Protein AF-A0A0F6W746-F1 (afdb_monomer_lite)

Foldseek 3Di:
DDVVLLCLLVVLLVLLVVLQVQLVVQLVVLVVVPNVSNVVSVVSNVSNVVSVVSNLVSVLVLQLVLQVLQDQVLQQFPPPGHDHSVNLSVLCVDPPCNLVSQLRSLLSSQRSLQVLCVVLVQPQHQPSVLSNVLSVLCVDPPSVSPPNSVSVSVSSVSSVVSSVSSVVSVVVVVVVVD

Radius of gyration: 19.68 Å; chains: 1; bounding box: 49×33×62 Å

Sequence (178 aa):
MNARIKYFFVGSYVATYAFAFAGGIAAAVLGEIDRDLEIVGTVILLPALPAMIGWFGCALWWVYDAWSSIPEEHREAPLVGRVTPAVAVVLFFVPCFNAFRIFACNIGIANSINSASLTRGSREQVPVVVPVLAACLHFVPYCNLLLGPVAWAAFMWMADKARADLGRVDADAIAQVF

Structure (mmCIF, N/CA/C/O backbone):
data_AF-A0A0F6W746-F1
#
_entry.id   AF-A0A0F6W746-F1
#
loop_
_atom_site.group_PDB
_atom_site.id
_atom_site.type_symbol
_atom_site.label_atom_id
_atom_site.label_alt_id
_atom_site.label_comp_id
_atom_site.label_asym_id
_atom_site.label_entity_id
_atom_site.label_seq_id
_atom_site.pdbx_PDB_ins_code
_atom_site.Cartn_x
_atom_site.Cartn_y
_atom_site.Cartn_z
_atom_site.occupancy
_atom_site.B_iso_or_equiv
_atom_site.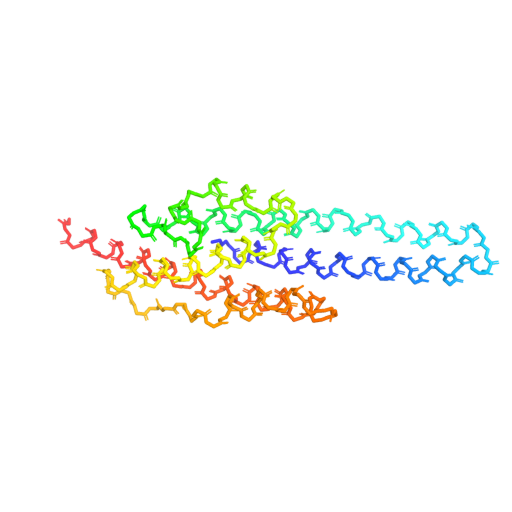auth_seq_id
_atom_site.auth_comp_id
_atom_site.auth_asym_id
_atom_site.auth_atom_id
_atom_site.pdbx_PDB_model_num
ATOM 1 N N . MET A 1 1 ? -7.496 -8.945 5.277 1.00 73.12 1 MET A N 1
ATOM 2 C CA . MET A 1 1 ? -6.990 -9.479 3.986 1.00 73.12 1 MET A CA 1
ATOM 3 C C . MET A 1 1 ? -6.113 -10.735 4.157 1.00 73.12 1 MET A C 1
ATOM 5 O O . MET A 1 1 ? -5.331 -10.796 5.097 1.00 73.12 1 MET A O 1
ATOM 9 N N . ASN A 1 2 ? -6.210 -11.741 3.268 1.00 82.38 2 ASN A N 1
ATOM 10 C CA . ASN A 1 2 ? -5.367 -12.958 3.307 1.00 82.38 2 ASN A CA 1
ATOM 11 C C . ASN A 1 2 ? -3.896 -12.619 2.978 1.00 82.38 2 ASN A C 1
ATOM 13 O O . ASN A 1 2 ? -3.638 -11.820 2.077 1.00 82.38 2 ASN A O 1
ATOM 17 N N . ALA A 1 3 ? -2.933 -13.252 3.659 1.00 85.50 3 ALA A N 1
ATOM 18 C CA . ALA A 1 3 ? -1.496 -13.095 3.412 1.00 85.50 3 ALA A CA 1
ATOM 19 C C . 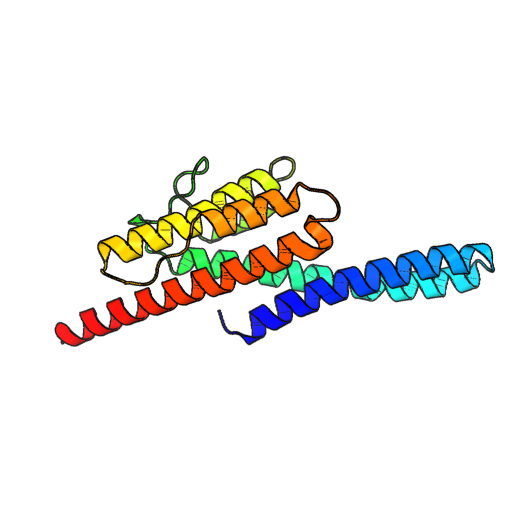ALA A 1 3 ? -1.121 -13.252 1.925 1.00 85.50 3 ALA A C 1
ATOM 21 O O . ALA A 1 3 ? -0.268 -12.524 1.425 1.00 85.50 3 ALA A O 1
ATOM 22 N N . ARG A 1 4 ? -1.826 -14.126 1.190 1.00 86.94 4 ARG A N 1
ATOM 23 C CA . ARG A 1 4 ? -1.646 -14.322 -0.261 1.00 86.94 4 ARG A CA 1
ATOM 24 C C . ARG A 1 4 ? -1.778 -13.029 -1.071 1.00 86.94 4 ARG A C 1
ATOM 26 O O . ARG A 1 4 ? -0.979 -12.803 -1.971 1.00 86.94 4 ARG A O 1
ATOM 33 N N . ILE A 1 5 ? -2.735 -12.162 -0.733 1.00 87.62 5 ILE A N 1
ATOM 34 C CA . ILE A 1 5 ? -2.958 -10.900 -1.457 1.00 87.62 5 ILE A CA 1
ATOM 35 C C . ILE A 1 5 ? -1.831 -9.904 -1.159 1.00 87.62 5 ILE A C 1
ATOM 37 O O . ILE A 1 5 ? -1.411 -9.178 -2.052 1.00 87.62 5 ILE A O 1
ATOM 41 N N . LYS A 1 6 ? -1.267 -9.911 0.056 1.00 86.88 6 LYS A N 1
ATOM 42 C CA . LYS A 1 6 ? -0.101 -9.074 0.398 1.00 86.88 6 LYS A CA 1
ATOM 43 C C . LYS A 1 6 ? 1.151 -9.507 -0.358 1.00 86.88 6 LYS A C 1
ATOM 45 O O . LYS A 1 6 ? 1.885 -8.664 -0.859 1.00 86.88 6 LYS A O 1
ATOM 50 N N . TYR A 1 7 ? 1.376 -10.815 -0.488 1.00 89.94 7 TYR A N 1
ATOM 51 C CA . TYR A 1 7 ? 2.472 -11.325 -1.314 1.00 89.94 7 TYR A CA 1
ATOM 52 C C . TYR A 1 7 ? 2.260 -11.018 -2.791 1.00 89.94 7 TYR A C 1
ATOM 54 O O . TYR A 1 7 ? 3.210 -10.629 -3.458 1.00 89.94 7 TYR A O 1
ATOM 62 N N . PHE A 1 8 ? 1.029 -11.131 -3.295 1.00 92.94 8 PHE A N 1
ATOM 63 C CA . PHE A 1 8 ? 0.722 -10.734 -4.665 1.00 92.94 8 PHE A CA 1
ATOM 64 C C . PHE A 1 8 ? 0.926 -9.229 -4.879 1.00 92.94 8 PHE A C 1
ATOM 66 O O . PHE A 1 8 ? 1.488 -8.839 -5.895 1.00 92.94 8 PHE A O 1
ATOM 73 N N . PHE A 1 9 ? 0.554 -8.394 -3.907 1.00 91.19 9 PHE A N 1
ATOM 74 C CA . PHE A 1 9 ? 0.816 -6.957 -3.913 1.00 91.19 9 PHE A CA 1
ATOM 75 C C . PHE A 1 9 ? 2.320 -6.651 -4.024 1.00 91.19 9 PHE A C 1
ATOM 77 O O . PHE A 1 9 ? 2.732 -5.944 -4.942 1.00 91.19 9 PHE A O 1
ATOM 84 N N . VAL A 1 10 ? 3.147 -7.228 -3.142 1.00 90.25 10 VAL A N 1
ATOM 85 C CA . VAL A 1 10 ? 4.609 -7.028 -3.162 1.00 90.25 10 VAL A CA 1
ATOM 86 C C . VAL A 1 10 ? 5.241 -7.634 -4.417 1.00 90.25 10 VAL A C 1
ATOM 88 O O . VAL A 1 10 ? 6.101 -7.014 -5.033 1.00 90.25 10 VAL A O 1
ATOM 91 N N . GLY A 1 11 ? 4.809 -8.824 -4.832 1.00 92.19 11 GLY A N 1
ATOM 92 C CA . GLY A 1 11 ? 5.312 -9.490 -6.032 1.00 92.19 11 GLY A CA 1
ATOM 93 C C . GLY A 1 11 ? 4.993 -8.706 -7.303 1.00 92.19 11 GLY A C 1
ATOM 94 O O . GLY A 1 11 ? 5.875 -8.503 -8.129 1.00 92.19 11 GLY A O 1
ATOM 95 N N . SER A 1 12 ? 3.765 -8.197 -7.424 1.00 93.56 12 SER A N 1
ATOM 96 C CA . SER A 1 12 ? 3.337 -7.338 -8.535 1.00 93.56 12 SER A CA 1
ATOM 97 C C . SER A 1 12 ? 4.108 -6.022 -8.553 1.00 93.56 12 SER A C 1
ATOM 99 O O . SER A 1 12 ? 4.531 -5.566 -9.613 1.00 93.56 12 SER A O 1
ATOM 101 N N . TYR A 1 13 ? 4.363 -5.444 -7.378 1.00 91.31 13 TYR A N 1
ATOM 102 C CA . TYR A 1 13 ? 5.214 -4.270 -7.240 1.00 91.31 13 TYR A CA 1
ATOM 103 C C . TYR A 1 13 ? 6.633 -4.531 -7.767 1.00 91.31 13 TYR A C 1
ATOM 105 O O . TYR A 1 13 ? 7.088 -3.857 -8.688 1.00 91.31 13 TYR A O 1
ATOM 113 N N . VAL A 1 14 ? 7.312 -5.555 -7.238 1.00 91.94 14 VAL A N 1
ATOM 114 C CA . VAL A 1 14 ? 8.680 -5.916 -7.646 1.00 91.94 14 VAL A CA 1
ATOM 115 C C . VAL A 1 14 ? 8.738 -6.239 -9.138 1.00 91.94 14 VAL A C 1
ATOM 117 O O . VAL A 1 14 ? 9.626 -5.746 -9.828 1.00 91.94 14 VAL A O 1
ATOM 120 N N . ALA A 1 15 ? 7.775 -7.008 -9.653 1.00 93.88 15 ALA A N 1
ATOM 121 C CA . ALA A 1 15 ? 7.688 -7.343 -11.070 1.00 93.88 15 ALA A CA 1
ATOM 122 C C . ALA A 1 15 ? 7.537 -6.091 -11.945 1.00 93.88 15 ALA A C 1
ATOM 124 O O . ALA A 1 15 ? 8.234 -5.974 -12.949 1.00 93.88 15 ALA A O 1
ATOM 125 N N . THR A 1 16 ? 6.692 -5.133 -11.546 1.00 93.44 16 THR A N 1
ATOM 126 C CA . THR A 1 16 ? 6.494 -3.871 -12.281 1.00 93.44 16 THR A CA 1
ATOM 127 C C . THR A 1 16 ? 7.825 -3.172 -12.526 1.00 93.44 16 THR A C 1
ATOM 129 O O . THR A 1 16 ? 8.160 -2.863 -13.667 1.00 93.44 16 THR A O 1
ATOM 132 N N . TYR A 1 17 ? 8.615 -2.970 -11.469 1.00 90.50 17 TYR A N 1
ATOM 133 C CA . TYR A 1 17 ? 9.901 -2.287 -11.586 1.00 90.50 17 TYR A CA 1
ATOM 134 C C . TYR A 1 17 ? 10.965 -3.146 -12.259 1.00 90.50 17 TYR A C 1
ATOM 136 O O . TYR A 1 17 ? 11.724 -2.623 -13.068 1.00 90.50 17 TYR A O 1
ATOM 144 N N . ALA A 1 18 ? 11.007 -4.451 -11.982 1.00 92.75 18 ALA A N 1
ATOM 145 C CA . ALA A 1 18 ? 11.948 -5.356 -12.633 1.00 92.75 18 ALA A CA 1
ATOM 146 C C . ALA A 1 18 ? 11.780 -5.324 -14.159 1.00 92.75 18 ALA A C 1
ATOM 148 O O . ALA A 1 18 ? 12.759 -5.115 -14.869 1.00 92.75 18 ALA A O 1
ATOM 149 N N . PHE A 1 19 ? 10.546 -5.445 -14.660 1.00 94.88 19 PHE A N 1
ATOM 150 C CA . PHE A 1 19 ? 10.265 -5.383 -16.094 1.00 94.88 19 PHE A CA 1
ATOM 151 C C . PHE A 1 19 ? 10.447 -3.974 -16.666 1.00 94.88 19 PHE A C 1
ATOM 153 O O . PHE A 1 19 ? 11.043 -3.841 -17.731 1.00 94.88 19 PHE A O 1
ATOM 160 N N . ALA A 1 20 ? 10.017 -2.922 -15.957 1.00 93.00 20 ALA A N 1
ATOM 161 C CA . ALA A 1 20 ? 10.184 -1.541 -16.416 1.00 93.00 20 ALA A CA 1
ATOM 162 C C . ALA A 1 20 ? 11.664 -1.144 -16.561 1.00 93.00 20 ALA A C 1
ATOM 164 O O . ALA A 1 20 ? 12.053 -0.568 -17.576 1.00 93.00 20 ALA A O 1
ATOM 165 N N . PHE A 1 21 ? 12.510 -1.479 -15.580 1.00 92.44 21 PHE A N 1
ATOM 166 C CA . PHE A 1 21 ? 13.942 -1.185 -15.653 1.00 92.44 21 PHE A CA 1
ATOM 167 C C . PHE A 1 21 ? 14.673 -2.096 -16.625 1.00 92.44 21 PHE A C 1
ATOM 169 O O . PHE A 1 21 ? 15.421 -1.593 -17.457 1.00 92.44 21 PHE A O 1
ATOM 176 N N . ALA A 1 22 ? 14.464 -3.414 -16.547 1.00 93.62 22 ALA A N 1
ATOM 177 C CA . ALA A 1 22 ? 15.150 -4.345 -17.436 1.00 93.62 22 ALA A CA 1
ATOM 178 C C . ALA A 1 22 ? 14.792 -4.070 -18.898 1.00 93.62 22 ALA A C 1
ATOM 180 O O . ALA A 1 22 ? 15.685 -3.995 -19.735 1.00 93.62 22 ALA A O 1
ATOM 181 N N . GLY A 1 23 ? 13.508 -3.854 -19.196 1.00 93.38 23 GLY A N 1
ATOM 182 C CA . GLY A 1 23 ? 13.051 -3.535 -20.543 1.00 93.38 23 GLY A CA 1
ATOM 183 C C . GLY A 1 23 ? 13.514 -2.160 -21.015 1.00 93.38 23 GLY A C 1
ATOM 184 O O . GLY A 1 23 ? 13.968 -2.037 -22.146 1.00 93.38 23 GLY A O 1
ATOM 185 N N . GLY A 1 24 ? 13.489 -1.141 -20.148 1.00 93.44 24 GLY A N 1
ATOM 186 C CA . GLY A 1 24 ? 13.945 0.207 -20.497 1.00 93.44 24 GLY A CA 1
ATOM 187 C C . GLY A 1 24 ? 15.447 0.266 -20.777 1.00 93.44 24 GLY A C 1
ATOM 188 O O . GLY A 1 24 ? 15.864 0.844 -21.777 1.00 93.44 24 GLY A O 1
ATOM 189 N N . ILE A 1 25 ? 16.257 -0.388 -19.937 1.00 94.44 25 ILE A N 1
ATOM 190 C CA . ILE A 1 25 ? 17.707 -0.507 -20.140 1.00 94.44 25 ILE A CA 1
ATOM 191 C C . ILE A 1 25 ? 17.998 -1.335 -21.391 1.00 94.44 25 ILE A C 1
ATOM 193 O O . ILE A 1 25 ? 18.812 -0.920 -22.210 1.00 94.44 25 ILE A O 1
ATOM 197 N N . ALA A 1 26 ? 17.329 -2.480 -21.567 1.00 93.69 26 ALA A N 1
ATOM 198 C CA . ALA A 1 26 ? 17.515 -3.315 -22.747 1.00 93.69 26 ALA A CA 1
ATOM 199 C C . ALA A 1 26 ? 17.152 -2.557 -24.029 1.00 93.69 26 ALA A C 1
ATOM 201 O O . ALA A 1 26 ? 17.929 -2.593 -24.970 1.00 93.69 26 ALA A O 1
ATOM 202 N N . ALA A 1 27 ? 16.032 -1.831 -24.061 1.00 93.44 27 ALA A N 1
ATOM 203 C CA . ALA A 1 27 ? 15.628 -1.047 -25.227 1.00 93.44 27 ALA A CA 1
ATOM 204 C C . ALA A 1 27 ? 16.652 0.050 -25.548 1.00 93.44 27 ALA A C 1
ATOM 206 O O . ALA A 1 27 ? 17.057 0.178 -26.697 1.00 93.44 27 ALA A O 1
ATOM 207 N N . ALA A 1 28 ? 17.125 0.782 -24.534 1.00 93.81 28 ALA A N 1
ATOM 208 C CA . ALA A 1 28 ? 18.123 1.832 -24.721 1.00 93.81 28 ALA A CA 1
ATOM 209 C C . ALA A 1 28 ? 19.461 1.281 -25.243 1.00 93.81 28 ALA A C 1
ATOM 211 O O . ALA A 1 28 ? 19.980 1.772 -26.238 1.00 93.81 28 ALA A O 1
ATOM 212 N N . VAL A 1 29 ? 19.997 0.234 -24.607 1.00 95.31 29 VAL A N 1
ATOM 213 C CA . VAL A 1 29 ? 21.300 -0.349 -24.974 1.00 95.31 29 VAL A CA 1
ATOM 214 C C . VAL A 1 29 ? 21.235 -1.061 -26.323 1.00 95.31 29 VAL A C 1
ATOM 216 O O . VAL A 1 29 ? 22.139 -0.927 -27.141 1.00 95.31 29 VAL A O 1
ATOM 219 N N . LEU A 1 30 ? 20.176 -1.835 -26.567 1.00 93.31 30 LEU A N 1
ATOM 220 C CA . LEU A 1 30 ? 20.028 -2.579 -27.813 1.00 93.31 30 LEU A CA 1
ATOM 221 C C . LEU A 1 30 ? 19.689 -1.665 -28.992 1.00 93.31 30 LEU A C 1
ATOM 223 O O . LEU A 1 30 ? 20.165 -1.926 -30.091 1.00 93.31 30 LEU A O 1
ATOM 227 N N . GLY A 1 31 ? 18.937 -0.585 -28.765 1.00 92.81 31 GLY A N 1
ATOM 228 C CA . GLY A 1 31 ? 18.606 0.397 -29.798 1.00 92.81 31 GLY A CA 1
ATOM 229 C C . GLY A 1 31 ? 19.806 1.200 -30.303 1.00 92.81 31 GLY A C 1
ATOM 230 O O . GLY A 1 31 ? 19.794 1.643 -31.448 1.00 92.81 31 GLY A O 1
ATOM 231 N N . GLU A 1 32 ? 20.873 1.334 -29.506 1.00 94.31 32 GLU A N 1
ATOM 232 C CA . GLU A 1 32 ? 22.150 1.881 -29.993 1.00 94.31 32 GLU A CA 1
ATOM 233 C C . GLU A 1 32 ? 22.855 0.942 -30.990 1.00 94.31 32 GLU A C 1
ATOM 235 O O . GLU A 1 32 ? 23.645 1.404 -31.813 1.00 94.31 32 GLU A O 1
ATOM 240 N N . ILE A 1 33 ? 22.576 -0.365 -30.925 1.00 93.94 33 ILE A N 1
ATOM 241 C CA . ILE A 1 33 ? 23.198 -1.391 -31.773 1.00 93.94 33 ILE A CA 1
ATOM 242 C C . ILE A 1 33 ? 22.364 -1.617 -33.034 1.00 93.94 33 ILE A C 1
ATOM 244 O O . ILE A 1 33 ? 22.889 -1.570 -34.145 1.00 93.94 33 ILE A O 1
ATOM 248 N N . ASP A 1 34 ? 21.075 -1.901 -32.855 1.00 94.38 34 ASP A N 1
ATOM 249 C CA . ASP A 1 34 ? 20.143 -2.225 -33.927 1.00 94.38 34 ASP A CA 1
ATOM 250 C C . ASP A 1 34 ? 18.708 -1.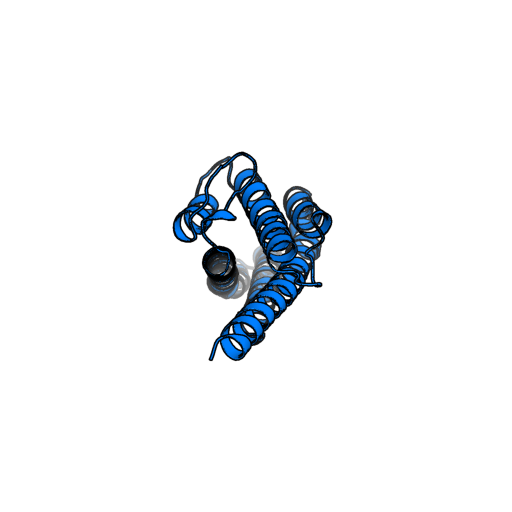899 -33.495 1.00 94.38 34 ASP A C 1
ATOM 252 O O . ASP A 1 34 ? 18.249 -2.260 -32.406 1.00 94.38 34 ASP A O 1
ATOM 256 N N . ARG A 1 35 ? 17.965 -1.263 -34.396 1.00 91.94 35 ARG A N 1
ATOM 257 C CA . ARG A 1 35 ? 16.557 -0.928 -34.197 1.00 91.94 35 ARG A CA 1
ATOM 258 C C . ARG A 1 35 ? 15.679 -2.170 -34.034 1.00 91.94 35 ARG A C 1
ATOM 260 O O . ARG A 1 35 ? 14.705 -2.127 -33.287 1.00 91.94 35 ARG A O 1
ATOM 267 N N . ASP A 1 36 ? 16.021 -3.285 -34.672 1.00 92.56 36 ASP A N 1
ATOM 268 C CA . ASP A 1 36 ? 15.274 -4.535 -34.502 1.00 92.56 36 ASP A CA 1
ATOM 269 C C . ASP A 1 36 ? 15.518 -5.152 -33.112 1.00 92.56 36 ASP A C 1
ATOM 271 O O . ASP A 1 36 ? 14.638 -5.812 -32.552 1.00 92.56 36 ASP A O 1
ATOM 275 N N . LEU A 1 37 ? 16.675 -4.880 -32.493 1.00 89.62 37 LEU A N 1
ATOM 276 C CA . LEU A 1 37 ? 16.977 -5.306 -31.123 1.00 89.62 37 LEU A CA 1
ATOM 277 C C . LEU A 1 37 ? 16.319 -4.396 -30.067 1.00 89.62 37 LEU A C 1
ATOM 279 O O . LEU A 1 37 ? 15.975 -4.876 -28.984 1.00 89.62 37 LEU A O 1
ATOM 283 N N . GLU A 1 38 ? 16.050 -3.123 -30.378 1.00 93.00 38 GLU A N 1
ATOM 284 C CA . GLU A 1 38 ? 15.231 -2.227 -29.536 1.00 93.00 38 GLU A CA 1
ATOM 285 C C . GLU A 1 38 ? 13.838 -2.824 -29.252 1.00 93.00 38 GLU A C 1
ATOM 287 O O . GLU A 1 38 ? 13.307 -2.728 -28.136 1.00 93.00 38 GLU A O 1
ATOM 292 N N . ILE A 1 39 ? 13.257 -3.510 -30.246 1.00 93.94 39 ILE A N 1
ATOM 293 C CA . ILE A 1 39 ? 11.953 -4.177 -30.125 1.00 93.94 39 ILE A CA 1
ATOM 294 C C . ILE A 1 39 ? 11.998 -5.243 -29.028 1.00 93.94 39 ILE A C 1
ATOM 296 O O . ILE A 1 39 ? 11.055 -5.353 -28.245 1.00 93.94 39 ILE A O 1
ATOM 300 N N . VAL A 1 40 ? 13.099 -5.991 -28.911 1.00 91.88 40 VAL A N 1
ATOM 301 C CA . VAL A 1 40 ? 13.273 -7.010 -27.864 1.00 91.88 40 VAL A CA 1
ATOM 302 C C . VAL A 1 40 ? 13.216 -6.371 -26.475 1.00 91.88 40 VAL A C 1
ATOM 304 O O . VAL A 1 40 ? 12.498 -6.861 -25.602 1.00 91.88 40 VAL A O 1
ATOM 307 N N . GLY A 1 41 ? 13.902 -5.240 -26.281 1.00 89.25 41 GLY A N 1
ATOM 308 C CA . GLY A 1 41 ? 13.825 -4.468 -25.037 1.00 89.25 41 GLY A CA 1
ATOM 309 C C . GLY A 1 41 ? 12.410 -3.962 -24.743 1.00 89.25 41 GLY A C 1
ATOM 310 O O . GLY A 1 41 ? 11.914 -4.090 -23.622 1.00 89.25 41 GLY A O 1
ATOM 311 N N . THR A 1 42 ? 11.709 -3.485 -25.772 1.00 91.56 42 THR A N 1
ATOM 312 C CA . THR A 1 42 ? 10.311 -3.044 -25.656 1.00 91.56 42 THR A CA 1
ATOM 313 C C . THR A 1 42 ? 9.365 -4.189 -25.280 1.00 91.56 42 THR A C 1
ATOM 315 O O . THR A 1 42 ? 8.465 -4.006 -24.463 1.00 91.56 42 THR A O 1
ATOM 318 N N . VAL A 1 43 ? 9.572 -5.401 -25.801 1.00 93.94 43 VAL A N 1
ATOM 319 C CA . VAL A 1 43 ? 8.766 -6.579 -25.434 1.00 93.94 43 VAL A CA 1
ATOM 320 C C . VAL A 1 43 ? 8.946 -6.942 -23.956 1.00 93.94 43 VAL A C 1
ATOM 322 O O . VAL A 1 43 ? 7.974 -7.308 -23.296 1.00 93.94 43 VAL A O 1
ATOM 325 N N . ILE A 1 44 ? 10.151 -6.773 -23.401 1.00 93.56 44 ILE A N 1
ATOM 326 C CA . ILE A 1 44 ? 10.432 -6.994 -21.970 1.00 93.56 44 ILE A CA 1
ATOM 327 C C . ILE A 1 44 ? 9.690 -5.980 -21.078 1.00 93.56 44 ILE A C 1
ATOM 329 O O . ILE A 1 44 ? 9.396 -6.295 -19.925 1.00 93.56 44 ILE A O 1
ATOM 333 N N . LEU A 1 45 ? 9.322 -4.799 -21.594 1.00 93.50 45 LEU A N 1
ATOM 334 C CA . LEU A 1 45 ? 8.492 -3.829 -20.866 1.00 93.50 45 LEU A CA 1
ATOM 335 C C . LEU A 1 45 ? 7.028 -4.272 -20.738 1.00 93.50 45 LEU A C 1
ATOM 337 O O . LEU A 1 45 ? 6.359 -3.873 -19.786 1.00 93.50 45 LEU A O 1
ATOM 341 N N . LEU A 1 46 ? 6.506 -5.080 -21.670 1.00 94.38 46 LEU A N 1
ATOM 342 C CA . LEU A 1 46 ? 5.072 -5.399 -21.732 1.00 94.38 46 LEU A CA 1
ATOM 343 C C . LEU A 1 46 ? 4.511 -6.012 -20.437 1.00 94.38 46 LEU A C 1
ATOM 345 O O . LEU A 1 46 ? 3.430 -5.591 -20.022 1.00 94.38 46 LEU A O 1
ATOM 349 N N . PRO A 1 47 ? 5.207 -6.936 -19.743 1.00 95.69 47 PRO A N 1
ATOM 350 C CA . PRO A 1 47 ? 4.734 -7.480 -18.473 1.00 95.69 47 PRO A CA 1
ATOM 351 C C . PRO A 1 47 ? 4.706 -6.468 -17.315 1.00 95.69 47 PRO A C 1
ATOM 353 O O . PRO A 1 47 ? 4.040 -6.728 -16.311 1.00 95.69 47 PRO A O 1
ATOM 356 N N . ALA A 1 48 ? 5.364 -5.306 -17.432 1.00 93.69 48 ALA A N 1
ATOM 357 C CA . ALA A 1 48 ? 5.323 -4.271 -16.397 1.00 93.69 48 ALA A CA 1
ATOM 358 C C . ALA A 1 48 ? 3.906 -3.706 -16.211 1.00 93.69 48 ALA A C 1
ATOM 360 O O . ALA A 1 48 ? 3.497 -3.432 -15.086 1.00 93.69 48 ALA A O 1
ATOM 361 N N . LEU A 1 49 ? 3.127 -3.579 -17.291 1.00 93.00 49 LEU A N 1
ATOM 362 C CA . LEU A 1 49 ? 1.767 -3.039 -17.241 1.00 93.00 49 LEU A CA 1
ATOM 363 C C . LEU A 1 49 ? 0.779 -3.929 -16.457 1.00 93.00 49 LEU A C 1
ATOM 365 O O . LEU A 1 49 ? 0.148 -3.420 -15.529 1.00 93.00 49 LEU A O 1
ATOM 369 N N . PRO A 1 50 ? 0.615 -5.236 -16.753 1.00 95.81 50 PRO A N 1
ATOM 370 C CA . PRO A 1 50 ? -0.258 -6.096 -15.958 1.00 95.81 50 PRO A CA 1
ATOM 371 C C . PRO A 1 50 ? 0.238 -6.250 -14.515 1.00 95.81 50 PRO A C 1
ATOM 373 O O . PRO A 1 50 ? -0.587 -6.316 -13.605 1.00 95.81 50 PRO A O 1
ATOM 376 N N . ALA A 1 51 ? 1.556 -6.237 -14.279 1.00 94.81 51 ALA A N 1
ATOM 377 C CA . ALA A 1 51 ? 2.105 -6.200 -12.925 1.00 94.81 51 ALA A CA 1
ATOM 378 C C . ALA A 1 51 ? 1.697 -4.910 -12.188 1.00 94.81 51 ALA A C 1
ATOM 380 O O . ALA A 1 51 ? 1.238 -4.970 -11.048 1.00 94.81 51 ALA A O 1
ATOM 381 N N . MET A 1 52 ? 1.751 -3.757 -12.860 1.00 92.88 52 MET A N 1
ATOM 382 C CA . MET A 1 52 ? 1.321 -2.477 -12.297 1.00 92.88 52 MET A CA 1
ATOM 383 C C . MET A 1 52 ? -0.173 -2.500 -11.958 1.00 92.88 52 MET A C 1
ATOM 385 O O . MET A 1 52 ? -0.567 -2.088 -10.869 1.00 92.88 52 MET A O 1
ATOM 389 N N . ILE A 1 53 ? -1.009 -3.033 -12.853 1.00 94.38 53 ILE A N 1
ATOM 390 C CA . ILE A 1 53 ? -2.451 -3.196 -12.613 1.00 94.38 53 ILE A CA 1
ATOM 391 C C . ILE A 1 53 ? -2.699 -4.111 -11.409 1.00 94.38 53 ILE A C 1
ATOM 393 O O . ILE A 1 53 ? -3.529 -3.785 -10.564 1.00 94.38 53 ILE A O 1
ATOM 397 N N . GLY A 1 54 ? -1.969 -5.224 -11.291 1.00 94.12 54 GLY A N 1
ATOM 398 C CA . GLY A 1 54 ? -2.063 -6.127 -10.142 1.00 94.12 54 GLY A CA 1
ATOM 399 C C . GLY A 1 54 ? -1.685 -5.441 -8.828 1.00 94.12 54 GLY A C 1
ATOM 400 O O . GLY A 1 54 ? -2.405 -5.548 -7.834 1.00 94.12 54 GLY A O 1
ATOM 401 N N . TRP A 1 55 ? -0.596 -4.670 -8.844 1.00 91.94 55 TRP A N 1
ATOM 402 C CA . TRP A 1 55 ? -0.131 -3.881 -7.707 1.00 91.94 55 TRP A CA 1
ATOM 403 C C . TRP A 1 55 ? -1.182 -2.856 -7.249 1.00 91.94 55 TRP A C 1
ATOM 405 O O . TRP A 1 55 ? -1.605 -2.887 -6.089 1.00 91.94 55 TRP A O 1
ATOM 415 N N . PHE A 1 56 ? -1.663 -2.001 -8.158 1.00 90.56 56 PHE A N 1
ATOM 416 C CA . PHE A 1 56 ? -2.694 -1.003 -7.855 1.00 90.56 56 PHE A CA 1
ATOM 417 C C . PHE A 1 56 ? -4.034 -1.640 -7.475 1.00 90.56 56 PHE A C 1
ATOM 419 O O . PHE A 1 56 ? -4.684 -1.193 -6.534 1.00 90.56 56 PHE A O 1
ATOM 426 N N . GLY A 1 57 ? -4.449 -2.708 -8.155 1.00 93.56 57 GLY A N 1
ATOM 427 C CA . GLY A 1 57 ? -5.696 -3.410 -7.858 1.00 93.56 57 GLY A CA 1
ATOM 428 C C . GLY A 1 57 ? -5.716 -3.961 -6.433 1.00 93.56 57 GLY A C 1
ATOM 429 O O . GLY A 1 57 ? -6.677 -3.744 -5.695 1.00 93.56 57 GLY A O 1
ATOM 430 N N . CYS A 1 58 ? -4.626 -4.600 -6.000 1.00 93.19 58 CYS A N 1
ATOM 431 C CA . CYS A 1 58 ? -4.500 -5.068 -4.621 1.00 93.19 58 CYS A CA 1
ATOM 432 C C . CYS A 1 58 ? -4.422 -3.927 -3.610 1.00 93.19 58 CYS A C 1
ATOM 434 O O . CYS A 1 58 ? -4.974 -4.055 -2.517 1.00 93.19 58 CYS A O 1
ATOM 436 N N . ALA A 1 59 ? -3.782 -2.815 -3.974 1.00 90.31 59 ALA A N 1
ATOM 437 C CA . ALA A 1 59 ? -3.738 -1.629 -3.135 1.00 90.31 59 ALA A CA 1
ATOM 438 C C . ALA A 1 59 ? -5.151 -1.102 -2.835 1.00 90.31 59 ALA A C 1
ATOM 440 O O . ALA A 1 59 ? -5.531 -0.945 -1.675 1.00 90.31 59 ALA A O 1
ATOM 441 N N . LEU A 1 60 ? -5.948 -0.891 -3.885 1.00 92.94 60 LEU A N 1
ATOM 442 C CA . LEU A 1 60 ? -7.315 -0.381 -3.784 1.00 92.94 60 LEU A CA 1
ATOM 443 C C . LEU A 1 60 ? -8.239 -1.363 -3.065 1.00 92.94 60 LEU A C 1
ATOM 445 O O . LEU A 1 60 ? -9.032 -0.952 -2.217 1.00 92.94 60 LEU A O 1
ATOM 449 N N . TRP A 1 61 ? -8.102 -2.660 -3.355 1.00 94.88 61 TRP A N 1
ATOM 450 C CA . TRP A 1 61 ? -8.829 -3.705 -2.641 1.00 94.88 61 TRP A CA 1
ATOM 451 C C . TRP A 1 61 ? -8.555 -3.634 -1.141 1.00 94.88 61 TRP A C 1
ATOM 453 O O . TRP A 1 61 ? -9.486 -3.653 -0.337 1.00 94.88 61 TRP A O 1
ATOM 463 N N . TRP A 1 62 ? -7.280 -3.554 -0.752 1.00 94.75 62 TRP A N 1
ATOM 464 C CA . TRP A 1 62 ? -6.909 -3.498 0.656 1.00 94.75 62 TRP A CA 1
ATOM 465 C C . TRP A 1 62 ? -7.456 -2.244 1.338 1.00 94.75 62 TRP A C 1
ATOM 467 O O . TRP A 1 62 ? -7.974 -2.344 2.444 1.00 94.75 62 TRP A O 1
ATOM 477 N N . VAL A 1 63 ? -7.399 -1.084 0.678 1.00 93.38 63 VAL A N 1
ATOM 478 C CA . VAL A 1 63 ? -7.968 0.166 1.206 1.00 93.38 63 VAL A CA 1
ATOM 479 C C . VAL A 1 63 ? -9.471 0.023 1.442 1.00 93.38 63 VAL A C 1
ATOM 481 O O . VAL A 1 63 ? -9.956 0.382 2.516 1.00 93.38 63 VAL A O 1
ATOM 484 N N . TYR A 1 64 ? -10.206 -0.536 0.478 1.00 94.88 64 TYR A N 1
ATOM 485 C CA . TYR A 1 64 ? -11.638 -0.789 0.628 1.00 94.88 64 TYR A CA 1
ATOM 486 C C . TYR A 1 64 ? -11.926 -1.732 1.807 1.00 94.88 64 TYR A C 1
ATOM 488 O O . TYR A 1 64 ? -12.741 -1.418 2.676 1.00 94.88 64 TYR A O 1
ATOM 496 N N . ASP A 1 65 ? -11.218 -2.864 1.868 1.00 95.06 65 ASP A N 1
ATOM 497 C CA . ASP A 1 65 ? -11.319 -3.847 2.951 1.00 95.06 65 ASP A CA 1
ATOM 498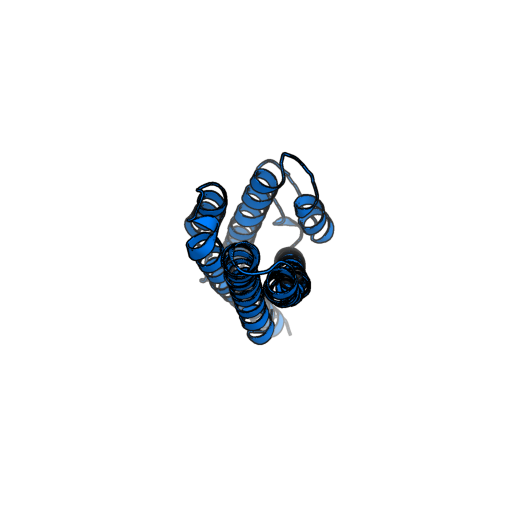 C C . ASP A 1 65 ? -11.029 -3.204 4.317 1.00 95.06 65 ASP A C 1
ATOM 500 O O . ASP A 1 65 ? -11.818 -3.349 5.252 1.00 95.06 65 ASP A O 1
ATOM 504 N N . ALA A 1 66 ? -9.944 -2.435 4.428 1.00 93.75 66 ALA A N 1
ATOM 505 C CA . ALA A 1 66 ? -9.553 -1.736 5.645 1.00 93.75 66 ALA A CA 1
ATOM 506 C C . ALA A 1 66 ? -10.661 -0.812 6.155 1.00 93.75 66 ALA A C 1
ATOM 508 O O . ALA A 1 66 ? -11.124 -0.988 7.283 1.00 93.75 66 ALA A O 1
ATOM 509 N N . TRP A 1 67 ? -11.155 0.099 5.317 1.00 94.88 67 TRP A N 1
ATOM 510 C CA . TRP A 1 67 ? -12.228 1.017 5.705 1.00 94.88 67 TRP A CA 1
ATOM 511 C C . TRP A 1 67 ? -13.541 0.301 6.027 1.00 94.88 67 TRP A C 1
ATOM 513 O O . TRP A 1 67 ? -14.244 0.707 6.949 1.00 94.88 67 TRP A O 1
ATOM 523 N N . SER A 1 68 ? -13.872 -0.776 5.309 1.00 94.38 68 SER A N 1
ATOM 524 C CA . SER A 1 68 ? -15.118 -1.524 5.531 1.00 94.38 68 SER A CA 1
ATOM 525 C C . SER A 1 68 ? -15.179 -2.214 6.896 1.00 94.38 68 SER A C 1
ATOM 527 O O . SER A 1 68 ? -16.255 -2.331 7.474 1.00 94.38 68 SER A O 1
ATOM 529 N N . SER A 1 69 ? -14.029 -2.609 7.444 1.00 91.88 69 SER A N 1
ATOM 530 C CA . SER A 1 69 ? -13.958 -3.271 8.754 1.00 91.88 69 SER A CA 1
ATOM 531 C C . SER A 1 69 ? -14.027 -2.330 9.954 1.00 91.88 69 SER A C 1
ATOM 533 O O . SER A 1 69 ? -14.208 -2.782 11.079 1.00 91.88 69 SER A O 1
ATOM 535 N N . ILE A 1 70 ? -13.852 -1.030 9.729 1.00 91.69 70 ILE A N 1
ATOM 536 C CA . ILE A 1 70 ? -13.920 -0.022 10.784 1.00 91.69 70 ILE A CA 1
ATOM 537 C C . ILE A 1 70 ? -15.401 0.325 10.998 1.00 91.69 70 ILE A C 1
ATOM 539 O O . ILE A 1 70 ? -16.100 0.521 9.999 1.00 91.69 70 ILE A O 1
ATOM 543 N N . PRO A 1 71 ? -15.900 0.430 12.241 1.00 90.44 71 PRO A N 1
ATOM 544 C CA . PRO A 1 71 ? -17.269 0.873 12.511 1.00 90.44 71 PRO A CA 1
ATOM 545 C C . PRO A 1 71 ? -17.516 2.299 12.008 1.00 90.44 71 PRO A C 1
ATOM 547 O O . PRO A 1 71 ? -16.616 3.139 12.063 1.00 90.44 71 PRO A O 1
ATOM 550 N N . GLU A 1 72 ? -18.718 2.584 11.509 1.00 91.25 72 GLU A N 1
ATOM 551 C CA . GLU A 1 72 ? -19.032 3.847 10.824 1.00 91.25 72 GLU A CA 1
ATOM 552 C C . GLU A 1 72 ? -18.803 5.086 11.685 1.00 91.25 72 GLU A C 1
ATOM 554 O O . GLU A 1 72 ? -18.320 6.100 11.180 1.00 91.25 72 GLU A O 1
ATOM 559 N N . GLU A 1 73 ? -19.071 4.981 12.983 1.00 91.75 73 GLU A N 1
ATOM 560 C CA . GLU A 1 73 ? -18.864 6.037 13.969 1.00 91.75 73 GLU A CA 1
ATOM 561 C C . GLU A 1 73 ? -17.399 6.479 14.102 1.00 91.75 73 GLU A C 1
ATOM 563 O O . GLU A 1 73 ? -17.142 7.619 14.481 1.00 91.75 73 GLU A O 1
ATOM 568 N N . HIS A 1 74 ? -16.443 5.618 13.739 1.00 92.06 74 HIS A N 1
ATOM 569 C CA . HIS A 1 74 ? -15.012 5.910 13.814 1.00 92.06 74 HIS A CA 1
ATOM 570 C C . HIS A 1 74 ? -14.392 6.246 12.453 1.00 92.06 74 HIS A C 1
ATOM 572 O O . HIS A 1 74 ? -13.193 6.527 12.395 1.00 92.06 74 HIS A O 1
ATOM 578 N N . ARG A 1 75 ? -15.150 6.196 11.345 1.00 93.00 75 ARG A N 1
ATOM 579 C CA . ARG A 1 75 ? -14.604 6.358 9.986 1.00 93.00 75 ARG A CA 1
ATOM 580 C C . ARG A 1 75 ? -14.335 7.821 9.621 1.00 93.00 75 ARG A C 1
ATOM 582 O O . ARG A 1 75 ? -15.039 8.410 8.798 1.00 93.00 75 ARG A O 1
ATOM 589 N N . GLU A 1 76 ? -13.277 8.389 10.182 1.00 91.56 76 GLU A N 1
ATOM 590 C CA . GLU A 1 76 ? -12.861 9.764 9.922 1.00 91.56 76 GLU A CA 1
ATOM 591 C C . GLU A 1 76 ? -11.408 9.835 9.452 1.00 91.56 76 GLU A C 1
ATOM 593 O O . GLU A 1 76 ? -10.502 9.245 10.038 1.00 91.56 76 GLU A O 1
ATOM 598 N N . ALA A 1 77 ? -11.174 10.589 8.381 1.00 88.69 77 ALA A N 1
ATOM 599 C CA . ALA A 1 77 ? -9.840 10.909 7.906 1.00 88.69 77 ALA A CA 1
ATOM 600 C C . ALA A 1 77 ? -9.572 12.412 8.068 1.00 88.69 77 ALA A C 1
ATOM 602 O O . ALA A 1 77 ? -10.444 13.233 7.750 1.00 88.69 77 ALA A O 1
ATOM 603 N N . PRO A 1 78 ? -8.358 12.804 8.501 1.00 84.75 78 PRO A N 1
ATOM 604 C CA . PRO A 1 78 ? -7.968 14.207 8.527 1.00 84.75 78 PRO A CA 1
ATOM 605 C C . PRO A 1 78 ? -8.208 14.853 7.161 1.00 84.75 78 PRO A C 1
ATOM 607 O O . PRO A 1 78 ? -7.894 14.251 6.139 1.00 84.75 78 PRO A O 1
ATOM 610 N N . LEU A 1 79 ? -8.741 16.079 7.132 1.00 81.38 79 LEU A N 1
ATOM 611 C CA . LEU A 1 79 ? -8.896 16.904 5.916 1.00 81.38 79 LEU A CA 1
ATOM 612 C C . LEU A 1 79 ? -9.948 16.404 4.903 1.00 81.38 79 LEU A C 1
ATOM 614 O O . LEU A 1 79 ? -10.305 17.147 3.993 1.00 81.38 79 LEU A O 1
ATOM 618 N N . VAL A 1 80 ? -10.462 15.182 5.067 1.00 84.12 80 VAL A N 1
ATOM 619 C CA . VAL A 1 80 ? -11.531 14.595 4.238 1.00 84.12 80 VAL A CA 1
ATOM 620 C C . VAL A 1 80 ? -12.845 14.494 5.023 1.00 84.12 80 VAL A C 1
ATOM 622 O O . VAL A 1 80 ? -13.918 14.594 4.434 1.00 84.12 80 VAL A O 1
ATOM 625 N N . GLY A 1 81 ? -12.775 14.353 6.351 1.00 88.62 81 GLY A N 1
ATOM 626 C CA . GLY A 1 81 ? -13.943 14.165 7.209 1.00 88.62 81 GLY A CA 1
ATOM 627 C C . GLY A 1 81 ? -14.376 12.702 7.228 1.00 88.62 81 GLY A C 1
ATOM 628 O O . GLY A 1 81 ? -13.533 11.809 7.303 1.00 88.62 81 GLY A O 1
ATOM 629 N N . ARG A 1 82 ? -15.686 12.445 7.160 1.00 91.25 82 ARG A N 1
ATOM 630 C CA . ARG A 1 82 ? -16.214 11.075 7.128 1.00 91.25 82 ARG A CA 1
ATOM 631 C C . ARG A 1 82 ? -15.878 10.382 5.813 1.00 91.25 82 ARG A C 1
ATOM 633 O O . ARG A 1 82 ? -16.147 10.916 4.738 1.00 91.25 82 ARG A O 1
ATOM 640 N N . VAL A 1 83 ? -15.340 9.169 5.903 1.00 92.44 83 VAL A N 1
ATOM 641 C CA . VAL A 1 83 ? -14.894 8.396 4.738 1.00 92.44 83 VAL A CA 1
ATOM 642 C C . VAL A 1 83 ? -15.642 7.075 4.656 1.00 92.44 83 VAL A C 1
ATOM 644 O O . VAL A 1 83 ? -15.561 6.232 5.545 1.00 92.44 83 VAL A O 1
ATOM 647 N N . THR A 1 84 ? -16.353 6.860 3.550 1.00 94.19 84 THR A N 1
ATOM 648 C CA . THR A 1 84 ? -16.881 5.532 3.221 1.00 94.19 84 THR A CA 1
ATOM 649 C C . THR A 1 84 ? -15.816 4.715 2.481 1.00 94.19 84 THR A C 1
ATOM 651 O O . THR A 1 84 ? -14.950 5.299 1.822 1.00 94.19 84 THR A O 1
ATOM 654 N N . PRO A 1 85 ? -15.873 3.371 2.513 1.00 94.25 85 PRO A N 1
ATOM 655 C CA . PRO A 1 85 ? -14.911 2.532 1.792 1.00 94.25 85 PRO A CA 1
ATOM 656 C C . PRO A 1 85 ? -14.830 2.850 0.292 1.00 94.25 85 PRO A C 1
ATOM 658 O O . PRO A 1 85 ? -13.745 2.894 -0.284 1.00 94.25 85 PRO A O 1
ATOM 661 N N . ALA A 1 86 ? -15.971 3.144 -0.337 1.00 93.75 86 ALA A N 1
ATOM 662 C CA . ALA A 1 86 ? -16.022 3.551 -1.737 1.00 93.75 86 ALA A CA 1
ATOM 663 C C . ALA A 1 86 ? -15.359 4.920 -1.963 1.00 93.75 86 ALA A C 1
ATOM 665 O O . ALA A 1 86 ? -14.569 5.073 -2.893 1.00 93.75 86 ALA A O 1
ATOM 666 N N . VAL A 1 87 ? -15.626 5.899 -1.089 1.00 92.25 87 VAL A N 1
ATOM 667 C CA . VAL A 1 87 ? -14.975 7.217 -1.155 1.00 92.25 87 VAL A CA 1
ATOM 668 C C . VAL A 1 87 ? -13.463 7.073 -1.004 1.00 92.25 87 VAL A C 1
ATOM 670 O O . VAL A 1 87 ? -12.730 7.678 -1.780 1.00 92.25 87 VAL A O 1
ATOM 673 N N . ALA A 1 88 ? -12.987 6.226 -0.087 1.00 91.56 88 ALA A N 1
ATOM 674 C CA . ALA A 1 88 ? -11.560 5.972 0.089 1.00 91.56 88 ALA A CA 1
ATOM 675 C C . ALA A 1 88 ? -10.888 5.497 -1.208 1.00 91.56 88 ALA A C 1
ATOM 677 O O . ALA A 1 88 ? -9.834 6.012 -1.564 1.00 91.56 88 ALA A O 1
ATOM 678 N N . VAL A 1 89 ? -11.512 4.572 -1.946 1.00 92.50 89 VAL A N 1
ATOM 679 C CA . VAL A 1 89 ? -11.005 4.099 -3.247 1.00 92.50 89 VAL A CA 1
ATOM 680 C C . VAL A 1 89 ? -11.032 5.212 -4.293 1.00 92.50 89 VAL A C 1
ATOM 682 O O . VAL A 1 89 ? -10.047 5.415 -4.995 1.00 92.50 89 VAL A O 1
ATOM 685 N N . VAL A 1 90 ? -12.126 5.971 -4.389 1.00 90.81 90 VAL A N 1
ATOM 686 C CA . VAL A 1 90 ? -12.260 7.060 -5.374 1.00 90.81 90 VAL A CA 1
ATOM 687 C C . VAL A 1 90 ? -11.210 8.151 -5.156 1.00 90.81 90 VAL A C 1
ATOM 689 O O . VAL A 1 90 ? -10.699 8.718 -6.121 1.00 90.81 90 VAL A O 1
ATOM 692 N N . LEU A 1 91 ? -10.829 8.422 -3.906 1.00 87.75 91 LEU A N 1
ATOM 693 C CA . LEU A 1 91 ? -9.811 9.423 -3.584 1.00 87.75 91 LEU A CA 1
ATOM 694 C C . LEU A 1 91 ? -8.430 9.105 -4.180 1.00 87.75 91 LEU A C 1
ATOM 696 O O . LEU A 1 91 ? -7.687 10.049 -4.449 1.00 87.75 91 LEU A O 1
ATOM 700 N N . PHE A 1 92 ? -8.126 7.833 -4.469 1.00 86.25 92 PHE A N 1
ATOM 701 C CA . PHE A 1 92 ? -6.893 7.415 -5.157 1.00 86.25 92 PHE A CA 1
ATOM 702 C C . PHE A 1 92 ? -6.880 7.766 -6.653 1.00 86.25 92 PHE A C 1
ATOM 704 O O . PHE A 1 92 ? -5.829 7.707 -7.290 1.00 86.25 92 PHE A O 1
ATOM 711 N N . PHE A 1 93 ? -8.026 8.129 -7.232 1.00 87.50 93 PHE A N 1
ATOM 712 C CA . PHE A 1 93 ? -8.143 8.499 -8.645 1.00 87.50 93 PHE A CA 1
ATOM 713 C C . PHE A 1 93 ? -8.202 10.009 -8.869 1.00 87.50 93 PHE A C 1
ATOM 715 O O . PHE A 1 93 ? -8.225 10.451 -10.015 1.00 87.50 93 PHE A O 1
ATOM 722 N N . VAL A 1 94 ? -8.226 10.821 -7.806 1.00 84.06 94 VAL A N 1
ATOM 723 C CA . VAL A 1 94 ? -8.344 12.274 -7.950 1.00 84.06 94 VAL A CA 1
ATOM 724 C C . VAL A 1 94 ? -7.002 12.869 -8.392 1.00 84.06 94 VAL A C 1
ATOM 726 O O . VAL A 1 94 ? -6.039 12.825 -7.620 1.00 84.06 94 VAL A O 1
ATOM 729 N N . PRO A 1 95 ? -6.912 13.459 -9.599 1.00 69.69 95 PRO A N 1
ATOM 730 C CA . PRO A 1 95 ? -5.665 14.024 -10.109 1.00 69.69 95 PRO A CA 1
ATOM 731 C C . PRO A 1 95 ? -5.163 15.194 -9.247 1.00 69.69 95 PRO A C 1
ATOM 733 O O . PRO A 1 95 ? -5.931 15.814 -8.510 1.00 69.69 95 PRO A O 1
ATOM 736 N N . CYS A 1 96 ? -3.869 15.515 -9.353 1.00 69.06 96 CYS A N 1
ATOM 737 C CA . CYS A 1 96 ? -3.173 16.650 -8.711 1.00 69.06 96 CYS A CA 1
ATOM 738 C C . CYS A 1 96 ? -3.080 16.632 -7.170 1.00 69.06 96 CYS A C 1
ATOM 740 O O . CYS A 1 96 ? -2.105 17.134 -6.622 1.00 69.06 96 CYS A O 1
ATOM 742 N N . PHE A 1 97 ? -4.026 16.007 -6.467 1.00 70.81 97 PHE A N 1
ATOM 743 C CA . PHE A 1 97 ? -4.036 15.882 -5.001 1.00 70.81 97 PHE A CA 1
ATOM 744 C C . PHE A 1 97 ? -3.993 14.430 -4.519 1.00 70.81 97 PHE A C 1
ATOM 746 O O . PHE A 1 97 ? -4.181 14.177 -3.329 1.00 70.81 97 PHE A O 1
ATOM 753 N N . ASN A 1 98 ? -3.743 13.484 -5.427 1.00 73.56 98 ASN A N 1
ATOM 754 C CA . ASN A 1 98 ? -3.767 12.053 -5.143 1.00 73.56 98 ASN A CA 1
ATOM 755 C C . ASN A 1 98 ? -2.890 11.696 -3.934 1.00 73.56 98 ASN A C 1
ATOM 757 O O . ASN A 1 98 ? -3.375 11.186 -2.931 1.00 73.56 98 ASN A O 1
ATOM 761 N N . ALA A 1 99 ? -1.613 12.082 -3.966 1.00 72.31 99 ALA A N 1
ATOM 762 C CA . ALA A 1 99 ? -0.671 11.732 -2.907 1.00 72.31 99 ALA A CA 1
ATOM 763 C C . ALA A 1 99 ? -1.062 12.318 -1.532 1.00 72.31 99 ALA A C 1
ATOM 765 O O . ALA A 1 99 ? -0.944 11.643 -0.512 1.00 72.31 99 ALA A O 1
ATOM 766 N N . PHE A 1 100 ? -1.611 13.537 -1.500 1.00 78.38 100 PHE A N 1
ATOM 767 C CA . PHE A 1 100 ? -2.124 14.155 -0.272 1.00 78.38 100 PHE A CA 1
ATOM 768 C C . PHE A 1 100 ? -3.383 13.452 0.260 1.00 78.38 100 PHE A C 1
ATOM 770 O O . PHE A 1 100 ? -3.536 13.254 1.464 1.00 78.38 100 PHE A O 1
ATOM 777 N N . ARG A 1 101 ? -4.287 13.029 -0.628 1.00 79.88 101 ARG A N 1
ATOM 778 C CA . ARG A 1 101 ? -5.512 12.308 -0.250 1.00 79.88 101 ARG A CA 1
ATOM 779 C C . ARG A 1 101 ? -5.219 10.877 0.197 1.00 79.88 101 ARG A C 1
ATOM 781 O O . ARG A 1 101 ? -5.830 10.416 1.156 1.00 79.88 101 ARG A O 1
ATOM 788 N N . ILE A 1 102 ? -4.244 10.214 -0.423 1.00 78.06 102 ILE A N 1
ATOM 789 C CA . ILE A 1 102 ? -3.705 8.923 0.025 1.00 78.06 102 ILE A CA 1
ATOM 790 C C . ILE A 1 102 ? -3.097 9.064 1.425 1.00 78.06 102 ILE A C 1
ATOM 792 O O . ILE A 1 102 ? -3.381 8.245 2.298 1.00 78.06 102 ILE A O 1
ATOM 796 N N . PHE A 1 103 ? -2.308 10.118 1.665 1.00 82.81 103 PHE A N 1
ATOM 797 C CA . PHE A 1 103 ? -1.749 10.433 2.985 1.00 82.81 103 PHE A CA 1
ATOM 798 C C . PHE A 1 103 ? -2.856 10.574 4.038 1.00 82.81 103 PHE A C 1
ATOM 800 O O . PHE A 1 103 ? -2.850 9.863 5.045 1.00 82.81 103 PHE A O 1
ATOM 807 N N . ALA A 1 104 ? -3.847 11.426 3.767 1.00 86.56 104 ALA A N 1
ATOM 808 C CA . ALA A 1 104 ? -4.991 11.638 4.647 1.00 86.56 104 ALA A CA 1
ATOM 809 C C . ALA A 1 104 ? -5.767 10.340 4.925 1.00 86.56 104 ALA A C 1
ATOM 811 O O . ALA A 1 104 ? -6.076 10.044 6.078 1.00 86.56 104 ALA A O 1
ATOM 812 N N . CYS A 1 105 ? -6.028 9.528 3.896 1.00 89.00 105 CYS A N 1
ATOM 813 C CA . CYS A 1 105 ? -6.741 8.260 4.046 1.00 89.00 105 CYS A CA 1
ATOM 814 C C . CYS A 1 105 ? -5.955 7.237 4.873 1.00 89.00 105 CYS A C 1
ATOM 816 O O . CYS A 1 105 ? -6.535 6.597 5.744 1.00 89.00 105 CYS A O 1
ATOM 818 N N . ASN A 1 106 ? -4.649 7.083 4.644 1.00 89.12 106 ASN A N 1
ATOM 819 C CA . ASN A 1 106 ? -3.829 6.122 5.389 1.00 89.12 106 ASN A CA 1
ATOM 820 C C . ASN A 1 106 ? -3.715 6.496 6.875 1.00 89.12 106 ASN A C 1
ATOM 822 O O . ASN A 1 106 ? -3.783 5.623 7.741 1.00 89.12 106 ASN A O 1
ATOM 826 N N . ILE A 1 107 ? -3.587 7.790 7.185 1.00 91.56 107 ILE A N 1
ATOM 827 C CA . ILE A 1 107 ? -3.616 8.275 8.572 1.00 91.56 107 ILE A CA 1
ATOM 828 C C . ILE A 1 107 ? -5.001 8.081 9.182 1.00 91.56 107 ILE A C 1
ATOM 830 O O . ILE A 1 107 ? -5.097 7.638 10.324 1.00 91.56 107 ILE A O 1
ATOM 834 N N . GLY A 1 108 ? -6.056 8.366 8.412 1.00 92.31 108 GLY A N 1
ATOM 835 C CA . GLY A 1 108 ? -7.439 8.096 8.796 1.00 92.31 108 GLY A CA 1
ATOM 836 C C . GLY A 1 108 ? -7.622 6.651 9.242 1.00 92.31 108 GLY A C 1
ATOM 837 O O . GLY A 1 108 ? -8.033 6.423 10.369 1.00 92.31 108 GLY A O 1
ATOM 838 N N . ILE A 1 109 ? -7.183 5.677 8.436 1.00 93.00 109 ILE A N 1
ATOM 839 C CA . ILE A 1 109 ? -7.247 4.248 8.789 1.00 93.00 109 ILE A CA 1
ATOM 840 C C . ILE A 1 109 ? -6.581 3.973 10.146 1.00 93.00 109 ILE A C 1
ATOM 842 O O . ILE A 1 109 ? -7.188 3.329 10.998 1.00 93.00 109 ILE A O 1
ATOM 846 N N . ALA A 1 110 ? -5.355 4.456 10.373 1.00 94.06 110 ALA A N 1
ATOM 847 C CA . ALA A 1 110 ? -4.647 4.213 11.633 1.00 94.06 110 ALA A CA 1
ATOM 848 C C . ALA A 1 110 ? -5.368 4.837 12.838 1.00 94.06 110 ALA A C 1
ATOM 850 O O . ALA A 1 110 ? -5.560 4.173 13.855 1.00 94.06 110 ALA A O 1
ATOM 851 N N . ASN A 1 111 ? -5.800 6.093 12.712 1.00 93.94 111 ASN A N 1
ATOM 852 C CA . ASN A 1 111 ? -6.508 6.806 13.772 1.00 93.94 111 ASN A CA 1
ATOM 853 C C . ASN A 1 111 ? -7.863 6.168 14.078 1.00 93.94 111 ASN A C 1
ATOM 855 O O . ASN A 1 111 ? -8.197 5.974 15.242 1.00 93.94 111 ASN A O 1
ATOM 859 N N . SER A 1 112 ? -8.616 5.802 13.045 1.00 94.12 112 SER A N 1
ATOM 860 C CA . SER A 1 112 ? -9.906 5.136 13.162 1.00 94.12 112 SER A CA 1
ATOM 861 C C . SER A 1 112 ? -9.793 3.762 13.815 1.00 94.12 112 SER A C 1
ATOM 863 O O . SER A 1 112 ? -10.579 3.451 14.706 1.00 94.12 112 SER A O 1
ATOM 865 N N . ILE A 1 113 ? -8.795 2.957 13.427 1.00 93.81 113 ILE A N 1
ATOM 866 C CA . ILE A 1 113 ? -8.517 1.671 14.080 1.00 93.81 113 ILE A CA 1
ATOM 867 C C . ILE A 1 113 ? -8.165 1.900 15.549 1.00 93.81 113 ILE A C 1
ATOM 869 O O . ILE A 1 113 ? -8.766 1.275 16.410 1.00 93.81 113 ILE A O 1
ATOM 873 N N . ASN A 1 114 ? -7.255 2.828 15.855 1.00 94.06 114 ASN A N 1
ATOM 874 C CA . ASN A 1 114 ? -6.862 3.107 17.238 1.00 94.06 114 ASN A CA 1
ATOM 875 C C . ASN A 1 114 ? -8.029 3.626 18.083 1.00 94.06 114 ASN A C 1
ATOM 877 O O . ASN A 1 114 ? -8.164 3.240 19.240 1.00 94.06 114 ASN A O 1
ATOM 881 N N . SER A 1 115 ? -8.877 4.481 17.511 1.00 92.50 115 SER A N 1
ATOM 882 C CA . SER A 1 115 ? -10.080 4.989 18.168 1.00 92.50 115 SER A CA 1
ATOM 883 C C . SER A 1 115 ? -11.046 3.849 18.489 1.00 92.50 115 SER A C 1
ATOM 885 O O . SER A 1 115 ? -11.449 3.716 19.642 1.00 92.50 115 SER A O 1
ATOM 887 N N . ALA A 1 116 ? -11.332 2.976 17.518 1.00 91.00 116 ALA A N 1
ATOM 888 C CA . ALA A 1 116 ? -12.157 1.793 17.741 1.00 91.00 116 ALA A CA 1
ATOM 889 C C . ALA A 1 116 ? -11.527 0.845 18.780 1.00 91.00 116 ALA A C 1
ATOM 891 O O . ALA A 1 116 ? -12.230 0.341 19.657 1.00 91.00 116 ALA A O 1
ATOM 892 N N . SER A 1 117 ? -10.203 0.646 18.737 1.00 90.31 117 SER A N 1
ATOM 893 C CA . SER A 1 117 ? -9.478 -0.192 19.700 1.00 90.31 117 SER A CA 1
ATOM 894 C C . SER A 1 117 ? -9.587 0.347 21.119 1.00 90.31 117 SER A C 1
ATOM 896 O O . SER A 1 117 ? -9.833 -0.426 22.040 1.00 90.31 117 SER A O 1
ATOM 898 N N . LEU A 1 118 ? -9.472 1.665 21.302 1.00 90.81 118 LEU A N 1
ATOM 899 C CA . LEU A 1 118 ? -9.635 2.310 22.604 1.00 90.81 118 LEU A CA 1
ATOM 900 C C . LEU A 1 118 ? -11.062 2.163 23.141 1.00 90.81 118 LEU A C 1
ATOM 902 O O . LEU A 1 118 ? -11.233 1.860 24.318 1.00 90.81 118 LEU A O 1
ATOM 906 N N . THR A 1 119 ? -12.079 2.333 22.293 1.00 89.00 119 THR A N 1
ATOM 907 C CA . THR A 1 119 ? -13.486 2.193 22.701 1.00 89.00 119 THR A CA 1
ATOM 908 C C . THR A 1 119 ? -13.846 0.753 23.066 1.00 89.00 119 THR A C 1
ATOM 910 O O . THR A 1 119 ? -14.678 0.537 23.944 1.00 89.00 119 THR A O 1
ATOM 913 N N . ARG A 1 120 ? -13.213 -0.235 22.424 1.00 85.25 120 ARG A N 1
ATOM 914 C CA . ARG A 1 120 ? -13.522 -1.662 22.610 1.00 85.25 120 ARG A CA 1
ATOM 915 C C . ARG A 1 120 ? -12.549 -2.397 23.533 1.00 85.25 120 ARG A C 1
ATOM 917 O O . ARG A 1 120 ? -12.776 -3.554 23.851 1.00 85.25 120 ARG A O 1
ATOM 924 N N . GLY A 1 121 ? -11.481 -1.746 23.994 1.00 85.94 121 GLY A N 1
ATOM 925 C CA . GLY A 1 121 ? -10.484 -2.352 24.885 1.00 85.94 121 GLY A CA 1
ATOM 926 C C . GLY A 1 121 ? -9.488 -3.294 24.193 1.00 85.94 121 GLY A C 1
ATOM 927 O O . GLY A 1 121 ? -8.831 -4.089 24.867 1.00 85.94 121 GLY A O 1
ATOM 928 N N . SER A 1 122 ? -9.349 -3.206 22.865 1.00 88.31 122 SER A N 1
ATOM 929 C CA . SER A 1 122 ? -8.310 -3.926 22.115 1.00 88.31 122 SER A CA 1
ATOM 930 C C . SER A 1 122 ? -6.921 -3.389 22.479 1.00 88.31 122 SER A C 1
ATOM 932 O O . SER A 1 122 ? -6.728 -2.190 22.696 1.00 88.31 122 SER A O 1
ATOM 934 N N . ARG A 1 123 ? -5.940 -4.294 22.573 1.00 85.81 123 ARG A N 1
ATOM 935 C CA . ARG A 1 123 ? -4.568 -3.959 23.000 1.00 85.81 123 ARG A CA 1
ATOM 936 C C . ARG A 1 123 ? -3.669 -3.580 21.832 1.00 85.81 123 ARG A C 1
ATOM 938 O O . ARG A 1 123 ? -2.666 -2.898 22.029 1.00 85.81 123 ARG A O 1
ATOM 945 N N . GLU A 1 124 ? -3.999 -4.046 20.634 1.00 90.25 124 GLU A N 1
ATOM 946 C CA . GLU A 1 124 ? -3.210 -3.778 19.440 1.00 90.25 124 GLU A CA 1
ATOM 947 C C . GLU A 1 124 ? -3.572 -2.408 18.857 1.00 90.25 124 GLU A C 1
ATOM 949 O O . GLU A 1 124 ? -4.730 -2.108 18.559 1.00 90.25 124 GLU A O 1
ATOM 954 N N . GLN A 1 125 ? -2.548 -1.577 18.673 1.00 89.44 125 GLN A N 1
ATOM 955 C CA . GLN A 1 125 ? -2.659 -0.251 18.079 1.00 89.44 125 GLN A CA 1
ATOM 956 C C . GLN A 1 125 ? -1.729 -0.133 16.877 1.00 89.44 125 GLN A C 1
ATOM 958 O O . GLN A 1 125 ? -0.657 -0.740 16.813 1.00 89.44 125 GLN A O 1
ATOM 963 N N . VAL A 1 126 ? -2.136 0.690 15.922 1.00 91.19 126 VAL A N 1
ATOM 964 C CA . VAL A 1 126 ? -1.364 1.006 14.730 1.00 91.19 126 VAL A CA 1
ATOM 965 C C . VAL A 1 126 ? -0.587 2.300 14.979 1.00 91.19 126 VAL A C 1
ATOM 967 O O . VAL A 1 126 ? -1.196 3.358 15.144 1.00 91.19 126 VAL A O 1
ATOM 970 N N . PRO A 1 127 ? 0.754 2.278 14.993 1.00 90.62 127 PRO A N 1
ATOM 971 C CA . PRO A 1 127 ? 1.534 3.493 15.164 1.00 90.62 127 PRO A CA 1
ATOM 972 C C . PRO A 1 127 ? 1.364 4.409 13.949 1.00 90.62 127 PRO A C 1
ATOM 974 O O . PRO A 1 127 ? 1.779 4.078 12.839 1.00 90.62 127 PRO A O 1
ATOM 977 N N . VAL A 1 128 ? 0.798 5.595 14.182 1.00 88.69 128 VAL A N 1
ATOM 978 C CA . VAL A 1 128 ? 0.477 6.608 13.154 1.00 88.69 128 VAL A CA 1
ATOM 979 C C . VAL A 1 128 ? 1.715 7.071 12.375 1.00 88.69 128 VAL A C 1
ATOM 981 O O . VAL A 1 128 ? 1.618 7.493 11.226 1.00 88.69 128 VAL A O 1
ATOM 984 N N . VAL A 1 129 ? 2.906 6.926 12.957 1.00 87.81 129 VAL A N 1
ATOM 985 C CA . VAL A 1 129 ? 4.178 7.253 12.299 1.00 87.81 129 VAL A CA 1
ATOM 986 C C . VAL A 1 129 ? 4.411 6.408 11.040 1.00 87.81 129 VAL A C 1
ATOM 988 O O . VAL A 1 129 ? 4.966 6.910 10.070 1.00 87.81 129 VAL A O 1
ATOM 991 N N . VAL A 1 130 ? 3.960 5.152 11.006 1.00 89.00 130 VAL A N 1
ATOM 992 C CA . VAL A 1 130 ? 4.200 4.245 9.869 1.00 89.00 130 VAL A CA 1
ATOM 993 C C . VAL A 1 130 ? 3.485 4.706 8.590 1.00 89.00 130 VAL A C 1
ATOM 995 O O . VAL A 1 130 ? 4.170 4.855 7.577 1.00 89.00 130 VAL A O 1
ATOM 998 N N . PRO A 1 131 ? 2.165 4.990 8.579 1.00 85.81 131 PRO A N 1
ATOM 999 C CA . PRO A 1 131 ? 1.508 5.519 7.384 1.00 85.81 131 PRO A CA 1
ATOM 1000 C C . PRO A 1 131 ? 2.021 6.909 6.988 1.00 85.81 131 PRO A C 1
ATOM 1002 O O . PRO A 1 131 ? 2.100 7.195 5.794 1.00 85.81 131 PRO A O 1
ATOM 1005 N N . VAL A 1 132 ? 2.427 7.747 7.953 1.00 86.62 132 VAL A N 1
ATOM 1006 C CA . VAL A 1 132 ? 3.074 9.042 7.672 1.00 86.62 132 VAL A CA 1
ATOM 1007 C C . VAL A 1 132 ? 4.385 8.831 6.918 1.00 86.62 132 VAL A C 1
ATOM 1009 O O . VAL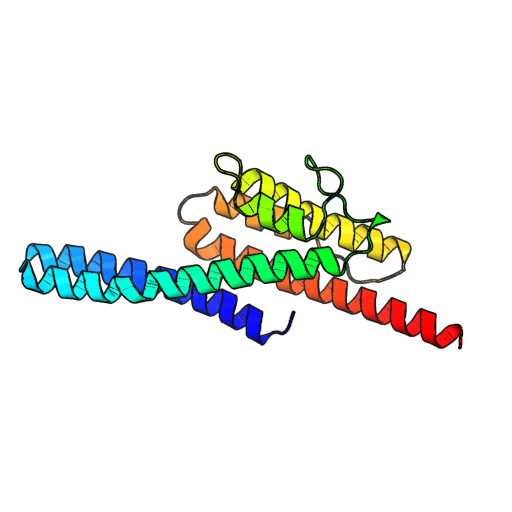 A 1 132 ? 4.572 9.408 5.851 1.00 86.62 132 VAL A O 1
ATOM 1012 N N . LEU A 1 133 ? 5.272 7.970 7.426 1.00 86.75 133 LEU A N 1
ATOM 1013 C CA . LEU A 1 133 ? 6.540 7.648 6.769 1.00 86.75 133 LEU A CA 1
ATOM 1014 C C . LEU A 1 133 ? 6.313 7.042 5.385 1.00 86.75 133 LEU A C 1
ATOM 1016 O O . LEU A 1 133 ? 6.928 7.491 4.421 1.00 86.75 133 LEU A O 1
ATOM 1020 N N . ALA A 1 134 ? 5.405 6.070 5.268 1.00 85.00 134 ALA A N 1
ATOM 1021 C CA . ALA A 1 134 ? 5.081 5.436 3.994 1.00 85.00 134 ALA A CA 1
ATOM 1022 C C . ALA A 1 134 ? 4.640 6.466 2.948 1.00 85.00 134 ALA A C 1
ATOM 1024 O O . ALA A 1 134 ? 5.081 6.416 1.801 1.00 85.00 134 ALA A O 1
ATOM 1025 N N . ALA A 1 135 ? 3.815 7.433 3.343 1.00 82.50 135 ALA A N 1
ATOM 1026 C CA . ALA A 1 135 ? 3.345 8.471 2.444 1.00 82.50 135 ALA A CA 1
ATOM 1027 C C . ALA A 1 135 ? 4.418 9.538 2.147 1.00 82.50 135 ALA A C 1
ATOM 1029 O O . ALA A 1 135 ? 4.557 9.929 0.993 1.00 82.50 135 ALA A O 1
ATOM 1030 N N . CYS A 1 136 ? 5.248 9.943 3.116 1.00 84.44 136 CYS A N 1
ATOM 1031 C CA . CYS A 1 136 ? 6.399 10.822 2.864 1.00 84.44 136 CYS A CA 1
ATOM 1032 C C . CYS A 1 136 ? 7.390 10.202 1.864 1.00 84.44 136 CYS A C 1
ATOM 1034 O O . CYS A 1 136 ? 7.877 10.887 0.967 1.00 84.44 136 CYS A O 1
ATOM 1036 N N . LEU A 1 137 ? 7.648 8.894 1.971 1.00 86.31 137 LEU A N 1
ATOM 1037 C CA . LEU A 1 137 ? 8.549 8.169 1.072 1.00 86.31 137 LEU A CA 1
ATOM 1038 C C . LEU A 1 137 ? 8.055 8.134 -0.381 1.00 86.31 137 LEU A C 1
ATOM 1040 O O . LEU A 1 137 ? 8.881 7.996 -1.277 1.00 86.31 137 LEU A O 1
ATOM 1044 N N . HIS A 1 138 ? 6.753 8.311 -0.635 1.00 78.88 138 HIS A N 1
ATOM 1045 C CA . HIS A 1 138 ? 6.227 8.427 -2.000 1.00 78.88 138 HIS A CA 1
ATOM 1046 C C . HIS A 1 138 ? 6.593 9.760 -2.674 1.00 78.88 138 HIS A C 1
ATOM 1048 O O . HIS A 1 138 ? 6.666 9.817 -3.900 1.00 78.88 138 HIS A O 1
ATOM 1054 N N . PHE A 1 139 ? 6.844 10.823 -1.901 1.00 78.56 139 PHE A N 1
ATOM 1055 C CA . PHE A 1 139 ? 7.215 12.139 -2.438 1.00 78.56 139 PHE A CA 1
ATOM 1056 C C . PHE A 1 139 ? 8.711 12.287 -2.704 1.00 78.56 139 PHE A C 1
ATOM 1058 O O . PHE A 1 139 ? 9.111 13.168 -3.462 1.00 78.56 139 PHE A O 1
ATOM 1065 N N . VAL A 1 140 ? 9.542 11.445 -2.087 1.00 83.50 140 VAL A N 1
ATOM 1066 C CA . VAL A 1 140 ? 10.990 11.479 -2.284 1.00 83.50 140 VAL A CA 1
ATOM 1067 C C . VAL A 1 140 ? 11.340 10.617 -3.505 1.00 83.50 140 VAL A C 1
ATOM 1069 O O . VAL A 1 140 ? 11.101 9.401 -3.481 1.00 83.50 140 VAL A O 1
ATOM 1072 N N . PRO A 1 141 ? 11.910 11.205 -4.577 1.00 76.56 141 PRO A N 1
ATOM 1073 C CA . PRO A 1 141 ? 12.363 10.449 -5.739 1.00 76.56 141 PRO A CA 1
ATOM 1074 C C . PRO A 1 141 ? 13.300 9.315 -5.318 1.00 76.56 141 PRO A C 1
ATOM 1076 O O . PRO A 1 141 ? 14.078 9.468 -4.378 1.00 76.56 141 PRO A O 1
ATOM 1079 N N . TYR A 1 142 ? 13.224 8.172 -6.001 1.00 78.12 142 TYR A N 1
ATOM 1080 C CA . TYR A 1 142 ? 13.988 6.945 -5.715 1.00 78.12 142 TYR A CA 1
ATOM 1081 C C . TYR A 1 142 ? 13.637 6.234 -4.395 1.00 78.12 142 TYR A C 1
ATOM 1083 O O . TYR A 1 142 ? 13.552 5.007 -4.378 1.00 78.12 142 TYR A O 1
ATOM 1091 N N . CYS A 1 143 ? 13.325 6.950 -3.311 1.00 80.00 143 CYS A N 1
ATOM 1092 C CA . CYS A 1 143 ? 12.792 6.339 -2.088 1.00 80.00 143 CYS A CA 1
ATOM 1093 C C . CYS A 1 143 ? 11.410 5.722 -2.318 1.00 80.00 143 CYS A C 1
ATOM 1095 O O . CYS A 1 143 ? 11.131 4.647 -1.786 1.00 80.00 143 CYS A O 1
ATOM 1097 N N . ASN A 1 144 ? 10.585 6.341 -3.167 1.00 77.19 144 ASN A N 1
ATOM 1098 C CA . ASN A 1 144 ? 9.313 5.771 -3.611 1.00 77.19 144 ASN A CA 1
ATOM 1099 C C . ASN A 1 144 ? 9.495 4.401 -4.291 1.00 77.19 144 ASN A C 1
ATOM 1101 O O . ASN A 1 144 ? 8.601 3.571 -4.273 1.00 77.19 144 ASN A O 1
ATOM 1105 N N . LEU A 1 145 ? 10.673 4.139 -4.861 1.00 75.69 145 LEU A N 1
ATOM 1106 C CA . LEU A 1 145 ? 10.926 2.929 -5.633 1.00 75.69 145 LEU A CA 1
ATOM 1107 C C . LEU A 1 145 ? 11.302 1.714 -4.773 1.00 75.69 145 LEU A C 1
ATOM 1109 O O . LEU A 1 145 ? 11.113 0.574 -5.191 1.00 75.69 145 LEU A O 1
ATOM 1113 N N . LEU A 1 146 ? 11.827 1.934 -3.570 1.00 78.38 146 LEU A N 1
ATOM 1114 C CA . LEU A 1 146 ? 12.286 0.850 -2.696 1.00 78.38 146 LEU A CA 1
ATOM 1115 C C . LEU A 1 146 ? 11.624 0.905 -1.323 1.00 78.38 146 LEU A C 1
ATOM 1117 O O . LEU A 1 146 ? 11.128 -0.101 -0.826 1.00 78.38 146 LEU A O 1
ATOM 1121 N N . LEU A 1 147 ? 11.603 2.082 -0.703 1.00 84.38 147 LEU A N 1
ATOM 1122 C CA . LEU A 1 147 ? 11.207 2.241 0.690 1.00 84.38 147 LEU A CA 1
ATOM 1123 C C . LEU A 1 147 ? 9.709 2.492 0.847 1.00 84.38 147 LEU A C 1
ATOM 1125 O O . LEU A 1 147 ? 9.112 1.956 1.776 1.00 84.38 147 LEU A O 1
ATOM 1129 N N . GLY A 1 148 ? 9.091 3.279 -0.038 1.00 83.25 148 GLY A N 1
ATOM 1130 C CA . GLY A 1 148 ? 7.668 3.626 0.075 1.00 83.25 148 GLY A CA 1
ATOM 1131 C C . GLY A 1 148 ? 6.763 2.386 0.111 1.00 83.25 148 GLY A C 1
ATOM 1132 O O . GLY A 1 148 ? 5.983 2.234 1.050 1.00 83.25 148 GLY A O 1
ATOM 1133 N N . PRO A 1 149 ? 6.904 1.448 -0.835 1.00 82.31 149 PRO A N 1
ATOM 1134 C CA . PRO A 1 149 ? 6.043 0.265 -0.915 1.00 82.31 149 PRO A CA 1
ATOM 1135 C C . PRO A 1 149 ? 6.349 -0.784 0.149 1.00 82.31 149 PRO A C 1
ATOM 1137 O O . PRO A 1 149 ? 5.427 -1.446 0.621 1.00 82.31 149 PRO A O 1
ATOM 1140 N N . VAL A 1 150 ? 7.596 -0.867 0.624 1.00 86.19 150 VAL A N 1
ATOM 1141 C CA . VAL A 1 150 ? 7.950 -1.662 1.812 1.00 86.19 150 VAL A CA 1
ATOM 1142 C C . VAL A 1 150 ? 7.303 -1.077 3.068 1.00 86.19 150 VAL A C 1
ATOM 1144 O O . VAL A 1 150 ? 6.673 -1.811 3.829 1.00 86.19 150 VAL A O 1
ATOM 1147 N N . ALA A 1 151 ? 7.394 0.239 3.270 1.00 88.75 151 ALA A N 1
ATOM 1148 C CA . ALA A 1 151 ? 6.757 0.924 4.391 1.00 88.75 151 ALA A CA 1
ATOM 1149 C C . ALA A 1 151 ? 5.226 0.814 4.330 1.00 88.75 151 ALA A C 1
ATOM 1151 O O . ALA A 1 151 ? 4.573 0.617 5.355 1.00 88.75 151 ALA A O 1
ATOM 1152 N N . TRP A 1 152 ? 4.645 0.883 3.130 1.00 88.44 152 TRP A N 1
ATOM 1153 C CA . TRP A 1 152 ? 3.206 0.733 2.949 1.00 88.44 152 TRP A CA 1
ATOM 1154 C C . TRP A 1 152 ? 2.740 -0.697 3.217 1.00 88.44 152 TRP A C 1
ATOM 1156 O O . TRP A 1 152 ? 1.750 -0.909 3.913 1.00 88.44 152 TRP A O 1
ATOM 1166 N N . ALA A 1 153 ? 3.490 -1.694 2.753 1.00 89.56 153 ALA A N 1
ATOM 1167 C CA . ALA A 1 153 ? 3.195 -3.081 3.060 1.00 89.56 153 ALA A CA 1
ATOM 1168 C C . ALA A 1 153 ? 3.321 -3.340 4.578 1.00 89.56 153 ALA A C 1
ATOM 1170 O O . ALA A 1 153 ? 2.408 -3.912 5.175 1.00 89.56 153 ALA A O 1
ATOM 1171 N N . ALA A 1 154 ? 4.374 -2.831 5.237 1.00 91.50 154 ALA A N 1
ATOM 1172 C CA . ALA A 1 154 ? 4.522 -2.869 6.699 1.00 91.50 154 ALA A CA 1
ATOM 1173 C C . ALA A 1 154 ? 3.290 -2.293 7.412 1.00 91.50 154 ALA A C 1
ATOM 1175 O O . ALA A 1 154 ? 2.718 -2.951 8.284 1.00 91.50 154 ALA A O 1
ATOM 1176 N N . PHE A 1 155 ? 2.816 -1.125 6.972 1.00 92.88 155 PHE A N 1
ATOM 1177 C CA . PHE A 1 155 ? 1.574 -0.535 7.459 1.00 92.88 155 PHE A CA 1
ATOM 1178 C C . PHE A 1 155 ? 0.368 -1.475 7.288 1.00 92.88 155 PHE A C 1
ATOM 1180 O O . PHE A 1 155 ? -0.364 -1.682 8.255 1.00 92.88 155 PHE A O 1
ATOM 1187 N N . MET A 1 156 ? 0.193 -2.123 6.128 1.00 92.94 156 MET A N 1
ATOM 1188 C CA . MET A 1 156 ? -0.888 -3.102 5.929 1.00 92.94 156 MET A CA 1
ATOM 1189 C C . MET A 1 156 ? -0.830 -4.278 6.903 1.00 92.94 156 MET A C 1
ATOM 1191 O O . MET A 1 156 ? -1.864 -4.787 7.335 1.00 92.94 156 MET A O 1
ATOM 1195 N N . TRP A 1 157 ? 0.365 -4.790 7.211 1.00 93.00 157 TRP A N 1
ATOM 1196 C CA . TRP A 1 157 ? 0.512 -5.875 8.185 1.00 93.00 157 TRP A CA 1
ATOM 1197 C C . TRP A 1 157 ? 0.137 -5.426 9.591 1.00 93.00 157 TRP A C 1
ATOM 1199 O O . TRP A 1 157 ? -0.595 -6.148 10.265 1.00 93.00 157 TRP A O 1
ATOM 1209 N N . MET A 1 158 ? 0.571 -4.236 10.004 1.00 93.69 158 MET A N 1
ATOM 1210 C CA . MET A 1 158 ? 0.254 -3.693 11.327 1.00 93.69 158 MET A CA 1
ATOM 1211 C C . MET A 1 158 ? -1.237 -3.377 11.472 1.00 93.69 158 MET A C 1
ATOM 1213 O O . MET A 1 158 ? -1.857 -3.783 12.451 1.00 93.69 158 MET A O 1
ATOM 1217 N N . ALA A 1 159 ? -1.830 -2.726 10.471 1.00 93.38 159 ALA A N 1
ATOM 1218 C CA . ALA A 1 159 ? -3.253 -2.416 10.455 1.00 93.38 159 ALA A CA 1
ATOM 1219 C C . ALA A 1 159 ? -4.113 -3.685 10.459 1.00 93.38 159 ALA A C 1
ATOM 1221 O O . ALA A 1 159 ? -5.045 -3.786 11.248 1.00 93.38 159 ALA A O 1
ATOM 1222 N N . ASP A 1 160 ? -3.780 -4.694 9.650 1.00 93.38 160 ASP A N 1
ATOM 1223 C CA . ASP A 1 160 ? -4.529 -5.954 9.655 1.00 93.38 160 ASP A CA 1
ATOM 1224 C C . ASP A 1 160 ? -4.397 -6.718 10.977 1.00 93.38 160 ASP A C 1
ATOM 1226 O O . ASP A 1 160 ? -5.353 -7.372 11.387 1.00 93.38 160 ASP A O 1
ATOM 1230 N N . LYS A 1 161 ? -3.244 -6.635 11.653 1.00 92.19 161 LYS A N 1
ATOM 1231 C CA . LYS A 1 161 ? -3.066 -7.232 12.981 1.00 92.19 161 LYS A CA 1
ATOM 1232 C C . LYS A 1 161 ? -4.002 -6.580 14.003 1.00 92.19 161 LYS A C 1
ATOM 1234 O O . LYS A 1 161 ? -4.705 -7.296 14.708 1.00 92.19 161 LYS A O 1
ATOM 1239 N N . ALA A 1 162 ? -4.061 -5.248 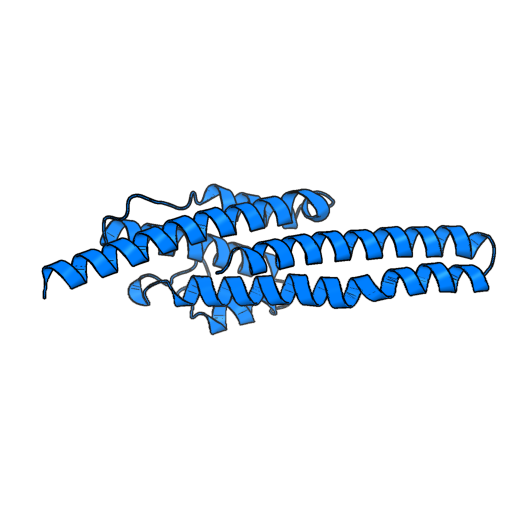14.031 1.00 93.00 162 ALA A N 1
ATOM 1240 C CA . ALA A 1 162 ? -4.957 -4.511 14.923 1.00 93.00 162 ALA A CA 1
ATOM 1241 C C . ALA A 1 162 ? -6.442 -4.761 14.599 1.00 93.00 162 ALA A C 1
ATOM 1243 O O . ALA A 1 162 ? -7.242 -5.017 15.492 1.00 93.00 162 ALA A O 1
ATOM 1244 N N . ARG A 1 163 ? -6.808 -4.798 13.310 1.00 92.62 163 ARG A N 1
ATOM 1245 C CA . ARG A 1 163 ? -8.166 -5.154 12.856 1.00 92.62 163 ARG A CA 1
ATOM 1246 C C . ARG A 1 163 ? -8.570 -6.574 13.264 1.00 92.62 163 ARG A C 1
ATOM 1248 O O . ARG A 1 163 ? -9.723 -6.810 13.608 1.00 92.62 163 ARG A O 1
ATOM 1255 N N . ALA A 1 164 ? -7.638 -7.526 13.215 1.00 91.62 164 ALA A N 1
ATOM 1256 C CA . ALA A 1 164 ? -7.896 -8.898 13.642 1.00 91.62 164 ALA A CA 1
ATOM 1257 C C . ALA A 1 164 ? -8.106 -9.003 15.161 1.00 91.62 164 ALA A C 1
ATOM 1259 O O . ALA A 1 164 ? -8.936 -9.798 15.593 1.00 91.62 164 ALA A O 1
ATOM 1260 N N . ASP A 1 165 ? -7.381 -8.212 15.957 1.00 91.31 165 ASP A N 1
ATOM 1261 C CA . ASP A 1 165 ? -7.585 -8.129 17.409 1.00 91.31 165 ASP A CA 1
ATOM 1262 C C . ASP A 1 165 ? -8.964 -7.543 17.742 1.00 91.31 165 ASP A C 1
ATOM 1264 O O . ASP A 1 165 ? -9.718 -8.143 18.503 1.00 91.31 165 ASP A O 1
ATOM 1268 N N . LEU A 1 166 ? -9.349 -6.451 17.073 1.00 88.56 166 LEU A N 1
ATOM 1269 C CA . LEU A 1 166 ? -10.688 -5.861 17.174 1.00 88.56 166 LEU A CA 1
ATOM 1270 C C . LEU A 1 166 ? -11.805 -6.881 16.914 1.00 88.56 166 LEU A C 1
ATOM 1272 O O . LEU A 1 166 ? -12.724 -7.010 17.718 1.00 88.56 166 LEU A O 1
ATOM 1276 N N . GLY A 1 167 ? -11.697 -7.653 15.830 1.00 88.25 167 GLY A N 1
ATOM 1277 C CA . GLY A 1 167 ? -12.693 -8.676 15.503 1.00 88.25 167 GLY A CA 1
ATOM 1278 C C . GLY A 1 167 ? -12.777 -9.819 16.525 1.00 88.25 167 GLY A C 1
ATOM 1279 O O . GLY A 1 167 ? -13.831 -10.436 16.656 1.00 88.25 167 GLY A O 1
ATOM 1280 N N . ARG A 1 168 ? -11.695 -10.109 17.264 1.00 87.88 168 ARG A N 1
ATOM 1281 C CA . ARG A 1 168 ? -11.711 -11.100 18.357 1.00 87.88 168 ARG A CA 1
ATOM 1282 C C . ARG A 1 168 ? -12.435 -10.565 19.582 1.00 87.88 168 ARG A C 1
ATOM 1284 O O . ARG A 1 168 ? -13.278 -11.265 20.126 1.00 87.88 168 ARG A O 1
ATOM 1291 N N . VAL A 1 169 ? -12.143 -9.323 19.963 1.00 86.19 169 VAL A N 1
ATOM 1292 C CA . VAL A 1 169 ? -12.806 -8.662 21.094 1.00 86.19 169 VAL A CA 1
ATOM 1293 C C . VAL A 1 169 ? -14.322 -8.608 20.882 1.00 86.19 169 VAL A C 1
ATOM 1295 O O . VAL A 1 169 ? -15.078 -8.897 21.805 1.00 86.19 169 VAL A O 1
ATOM 1298 N N . ASP A 1 170 ? -14.771 -8.322 19.657 1.00 84.38 170 ASP A N 1
ATOM 1299 C CA . ASP A 1 170 ? -16.197 -8.345 19.313 1.00 84.38 170 ASP A CA 1
ATOM 1300 C C . ASP A 1 170 ? -16.817 -9.741 19.473 1.00 84.38 170 ASP A C 1
ATOM 1302 O O . ASP A 1 170 ? -17.916 -9.880 20.009 1.00 84.38 170 ASP A O 1
ATOM 1306 N N . ALA A 1 171 ? -16.117 -10.784 19.020 1.00 86.75 171 ALA A N 1
ATOM 1307 C CA . ALA A 1 171 ? -16.596 -12.159 19.125 1.00 86.75 171 ALA A CA 1
ATOM 1308 C C . ALA A 1 171 ? -16.713 -12.614 20.589 1.00 86.75 171 ALA A C 1
ATOM 1310 O O . ALA A 1 171 ? -17.714 -13.230 20.958 1.00 86.75 171 ALA A O 1
ATOM 1311 N N . ASP A 1 172 ? -15.733 -12.264 21.423 1.00 88.31 172 ASP A N 1
ATOM 1312 C CA . ASP A 1 172 ? -15.735 -12.581 22.853 1.00 88.31 172 ASP A CA 1
ATOM 1313 C C . ASP A 1 172 ? -16.861 -11.841 23.587 1.00 88.31 172 ASP A C 1
ATOM 1315 O O . ASP A 1 172 ? -17.548 -12.427 24.424 1.00 88.31 172 ASP A O 1
ATOM 1319 N N . ALA A 1 173 ? -17.099 -10.570 23.244 1.00 85.81 173 ALA A N 1
ATOM 1320 C CA . ALA A 1 173 ? -18.197 -9.790 23.808 1.00 85.81 173 ALA A CA 1
ATOM 1321 C C . ALA A 1 173 ? -19.567 -10.390 23.454 1.00 85.81 173 ALA A C 1
ATOM 1323 O O . ALA A 1 173 ? -20.441 -10.475 24.313 1.00 85.81 173 ALA A O 1
ATOM 1324 N N . ILE A 1 174 ? -19.749 -10.858 22.214 1.00 87.00 174 ILE A N 1
ATOM 1325 C CA . ILE A 1 174 ? -20.977 -11.544 21.788 1.00 87.00 174 ILE A CA 1
ATOM 1326 C C . ILE A 1 174 ? -21.153 -12.857 22.561 1.00 87.00 174 ILE A C 1
ATOM 1328 O O . ILE A 1 174 ? -22.241 -13.123 23.063 1.00 87.00 174 ILE A O 1
ATOM 1332 N N . ALA A 1 175 ? -20.092 -13.652 22.713 1.00 89.12 175 ALA A N 1
ATOM 1333 C CA . ALA A 1 175 ? -20.143 -14.929 23.424 1.00 89.12 175 ALA A CA 1
ATOM 1334 C C . ALA A 1 175 ? -20.447 -14.801 24.929 1.00 89.12 175 ALA A C 1
ATOM 1336 O O . ALA A 1 175 ? -20.862 -15.776 25.538 1.00 89.12 175 ALA A O 1
ATOM 1337 N N . GLN A 1 176 ? -20.242 -13.633 25.546 1.00 85.94 176 GLN A N 1
ATOM 1338 C CA . GLN A 1 176 ? -20.618 -13.391 26.948 1.00 85.94 176 GLN A CA 1
ATOM 1339 C C . GLN A 1 176 ? -22.100 -13.038 27.135 1.00 85.94 176 GLN A C 1
ATOM 1341 O O . GLN A 1 176 ? -22.607 -13.099 28.254 1.00 85.94 176 GLN A O 1
ATOM 1346 N N . VAL A 1 177 ? -22.782 -12.625 26.064 1.00 86.62 177 VAL A N 1
ATOM 1347 C CA . VAL A 1 177 ? -24.195 -12.216 26.098 1.00 86.62 177 VAL A CA 1
ATOM 1348 C C . VAL A 1 177 ? -25.141 -13.401 25.857 1.00 86.62 177 VAL A C 1
ATOM 1350 O O . VAL A 1 177 ? -26.301 -13.334 26.266 1.00 86.62 177 VAL A O 1
ATOM 1353 N N . PHE A 1 178 ? -24.658 -14.472 25.221 1.00 73.06 178 PHE A N 1
ATOM 1354 C CA . PHE A 1 178 ? -25.422 -15.672 24.860 1.00 73.06 178 PHE A CA 1
ATOM 1355 C C . PHE A 1 178 ? -24.973 -16.898 25.654 1.00 73.06 178 PHE A C 1
ATOM 1357 O O . PHE A 1 178 ? -25.856 -17.723 25.978 1.00 73.06 178 PHE A O 1
#

Secondary structure (DSSP, 8-state):
--HHHHHHHHHHHHHHHHHHHHHHHHHHHHHTT-HHHHHHHHHHHTTHHHHHHHHHHHHHHHHHHHHHHS-GGG-EETTTEE--HHHHHHHTT-SSSHHHHHHHHHHHHHHHHHHHHHHHT------THHHHHHHHHHHSTTHHHHHHHHHHHHHHHHHHHHHHHHHHHHHHHHHHH-

pLDDT: mean 89.14, std 5.7, range [69.06, 95.81]

Organism: NCBI:txid927083